Protein AF-A0A527VSK6-F1 (afdb_monomer)

pLDDT: mean 92.7, std 5.25, range [59.56, 98.12]

Nearest PDB structures (foldseek):
  4qsd-assembly1_A  TM=7.994E-01  e=7.006E-06  Agrobacterium fabrum str. C58
  6wpn-assembly1_A  TM=7.181E-01  e=2.407E-05  Synechococcus sp.
  6wpm-assembly1_A  TM=6.861E-01  e=1.354E-04  Synechococcus sp.
  6wpn-assembly2_B  TM=6.330E-01  e=1.961E-04  Synechococcus sp.
  7bg0-assembly2_E  TM=7.415E-01  e=6.888E-02  Escherichia coli K-12

Secondary structure (DSSP, 8-state):
--EEEE---SSTTHHHHHHHHHHHTT--SB-TTS-BSTTSHHHHHHHHHHHHHHHTT-BPTTGGG--HHHHHHHHHTT-EEEE---TTHHHHHHHH-TT------PPPP-TTS--------------TT-S-HHHHHHHHHHHTSHHHHHHHHHHHTPPPSSTTGGG--

Sequence (169 aa):
GAFGFGLQGKEIETDVYYYYAMWSQGTEILNKDGTSGLSTPGALEAAKLYKSMIDEGLTEPGVTSNNREDVQNLFKQGKVGMMITAPFLSNQIKEEAPNLKYGVAAIPAGPTGARGTYGVTDSIIMFKNSKNKDEAWKLLDFLFTKEQRAKFTQGEGFLPVNKEEAKMD

Mean predicted aligned error: 4.26 Å

Foldseek 3Di:
DAAAEEAAQEDPCNVVQLVFQLQLLVFDCADPVRHGSCPPPSVVVSVVVVVVCQVVRNYDPPNHPDDPVNSLVCVLVVRYNDYDDAQLSVVVCVPPRVPDDDDDDARDHHPVRGGDDDDDDDDDDDDPPDPPVVVVVVVVVVCPDLVNQLCVCVVSRHDDPDPSSNVVD

Radius of gyration: 19.39 Å; Cα contacts (8 Å, |Δi|>4): 206; chains: 1; bounding box: 47×41×52 Å

Solvent-accessible surface area (backbone atoms only — not comparable to full-atom values): 9900 Å² total; per-residue (Å²): 131,65,23,55,34,43,54,53,44,22,80,74,68,35,64,58,62,50,46,42,42,15,18,9,53,66,35,48,74,54,40,99,87,70,45,75,20,68,80,36,72,32,31,52,51,26,53,48,52,57,50,47,37,53,77,72,56,36,29,56,84,64,28,62,75,26,33,67,66,55,40,52,52,33,38,62,71,62,36,25,76,40,65,87,80,64,66,35,54,60,54,50,36,57,74,78,28,66,84,63,84,81,86,87,75,78,72,74,55,29,97,83,64,27,61,47,80,86,88,83,80,90,79,90,80,82,64,90,82,56,88,57,54,70,62,51,46,56,50,50,57,52,54,64,32,67,68,49,38,39,53,50,29,64,72,56,32,52,78,66,91,49,78,72,41,58,68,73,111

Structure (mmCIF, N/CA/C/O backbone):
data_AF-A0A527VSK6-F1
#
_entry.id   AF-A0A527VSK6-F1
#
loop_
_atom_site.group_PDB
_atom_site.id
_atom_site.type_symbol
_atom_site.label_atom_id
_atom_site.label_alt_id
_atom_site.label_comp_id
_atom_site.label_asym_id
_atom_site.label_entity_id
_atom_site.label_seq_id
_atom_site.pdbx_PDB_ins_code
_atom_site.Cartn_x
_atom_site.Cartn_y
_atom_site.Cartn_z
_atom_site.occupancy
_atom_site.B_iso_or_equiv
_atom_site.auth_seq_id
_atom_site.auth_comp_id
_atom_site.auth_asym_id
_atom_site.auth_atom_id
_atom_site.pdbx_PDB_model_num
ATOM 1 N N . GLY A 1 1 ? 1.017 -6.708 24.676 1.00 79.56 1 GLY A N 1
ATOM 2 C CA . GLY A 1 1 ? -0.301 -7.114 24.155 1.00 79.56 1 GLY A CA 1
ATOM 3 C C . GLY A 1 1 ? -0.241 -7.165 22.644 1.00 79.56 1 GLY A C 1
ATOM 4 O O . GLY A 1 1 ? 0.787 -6.779 22.097 1.00 79.56 1 GLY A O 1
ATOM 5 N N . ALA A 1 2 ? -1.298 -7.652 22.000 1.00 92.69 2 ALA A N 1
ATOM 6 C CA . ALA A 1 2 ? -1.481 -7.533 20.555 1.00 92.69 2 ALA A CA 1
ATOM 7 C C . ALA A 1 2 ? -2.439 -6.369 20.258 1.00 92.69 2 ALA A C 1
ATOM 9 O O . ALA A 1 2 ? -3.336 -6.107 21.062 1.00 92.69 2 ALA A O 1
ATOM 10 N N . PHE A 1 3 ? -2.240 -5.686 19.134 1.00 97.25 3 PHE A N 1
ATOM 11 C CA . PHE A 1 3 ? -3.084 -4.587 18.661 1.00 97.25 3 PHE A CA 1
ATOM 12 C C . PHE A 1 3 ? -3.973 -5.049 17.506 1.00 97.25 3 PHE A C 1
ATOM 14 O O . PHE A 1 3 ? -3.676 -6.038 16.834 1.00 97.25 3 PHE A O 1
ATOM 21 N N . GLY A 1 4 ? -5.085 -4.351 17.281 1.00 97.06 4 GLY A N 1
ATOM 22 C CA . GLY A 1 4 ? -6.061 -4.744 16.268 1.00 97.06 4 GLY A CA 1
ATOM 23 C C . GLY A 1 4 ? -5.531 -4.565 14.848 1.00 97.06 4 GLY A C 1
ATOM 24 O O . GLY A 1 4 ? -5.632 -5.485 14.036 1.00 97.06 4 GLY A O 1
ATOM 25 N N . PHE A 1 5 ? -4.941 -3.405 14.561 1.00 97.00 5 PHE A N 1
ATOM 26 C CA . PHE A 1 5 ? -4.539 -3.017 13.212 1.00 97.00 5 PHE A CA 1
ATOM 27 C C . PHE A 1 5 ? -3.133 -2.415 13.184 1.00 97.00 5 PHE A C 1
ATOM 29 O O . PHE A 1 5 ? -2.858 -1.479 13.920 1.00 97.00 5 PHE A O 1
ATOM 36 N N . GLY A 1 6 ? -2.267 -2.937 12.319 1.00 96.00 6 GLY A N 1
ATOM 37 C CA . GLY A 1 6 ? -0.945 -2.385 12.053 1.00 96.00 6 GLY A CA 1
ATOM 38 C C . GLY A 1 6 ? -1.012 -1.171 11.126 1.00 96.00 6 GLY A C 1
ATOM 39 O O . GLY A 1 6 ? -1.469 -1.312 9.987 1.00 96.00 6 GLY A O 1
ATOM 40 N N . LEU A 1 7 ? -0.543 -0.008 11.581 1.00 94.81 7 LEU A N 1
ATOM 41 C CA . LEU A 1 7 ? -0.586 1.250 10.833 1.00 94.81 7 LEU A CA 1
ATOM 42 C C . LEU A 1 7 ? 0.793 1.915 10.761 1.00 94.81 7 LEU A C 1
ATOM 44 O O . LEU A 1 7 ? 1.261 2.525 11.718 1.00 94.81 7 LEU A O 1
ATOM 48 N N . GLN A 1 8 ? 1.392 1.909 9.570 1.00 92.31 8 GLN A N 1
ATOM 49 C CA . GLN A 1 8 ? 2.604 2.688 9.332 1.00 92.31 8 GLN A CA 1
ATOM 50 C C . GLN A 1 8 ? 2.288 4.184 9.220 1.00 92.31 8 GLN A C 1
ATOM 52 O O . GLN A 1 8 ? 1.294 4.585 8.611 1.00 92.31 8 GLN A O 1
ATOM 57 N N . GLY A 1 9 ? 3.175 5.011 9.762 1.00 92.56 9 GLY A N 1
ATOM 58 C CA . GLY A 1 9 ? 3.101 6.469 9.656 1.00 92.56 9 GLY A CA 1
ATOM 59 C C . GLY A 1 9 ? 4.460 7.141 9.481 1.00 92.56 9 GLY A C 1
ATOM 60 O O . GLY A 1 9 ? 4.548 8.365 9.591 1.00 92.56 9 GLY A O 1
ATOM 61 N N . LYS A 1 10 ? 5.525 6.357 9.278 1.00 92.38 10 LYS A N 1
ATOM 62 C CA . LYS A 1 10 ? 6.878 6.865 9.060 1.00 92.38 10 LYS A CA 1
ATOM 63 C C . LYS A 1 10 ? 7.181 7.006 7.572 1.00 92.38 10 LYS A C 1
ATOM 65 O O . LYS A 1 10 ? 7.155 6.025 6.838 1.00 92.38 10 LYS A O 1
ATOM 70 N N . GLU A 1 11 ? 7.608 8.208 7.186 1.00 82.81 11 GLU A N 1
ATOM 71 C CA . GLU A 1 11 ? 8.243 8.506 5.896 1.00 82.81 11 GLU A CA 1
ATOM 72 C C . GLU A 1 11 ? 7.423 8.012 4.680 1.00 82.81 11 GLU A C 1
ATOM 74 O O . GLU A 1 11 ? 6.323 8.509 4.425 1.00 82.81 11 GLU A O 1
ATOM 79 N N . ILE A 1 12 ? 7.983 7.081 3.904 1.00 75.56 12 ILE A N 1
ATOM 80 C CA . ILE A 1 12 ? 7.519 6.666 2.575 1.00 75.56 12 ILE A CA 1
ATOM 81 C C . ILE A 1 12 ? 6.223 5.844 2.684 1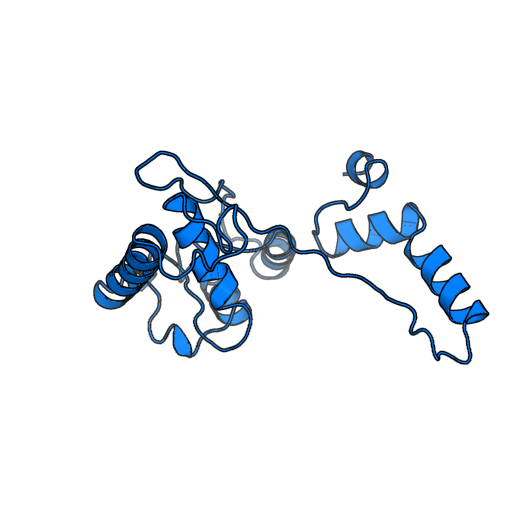.00 75.56 12 ILE A C 1
ATOM 83 O O . ILE A 1 12 ? 6.032 5.074 3.622 1.00 75.56 12 ILE A O 1
ATOM 87 N N . GLU A 1 13 ? 5.334 5.991 1.698 1.00 77.38 13 GLU A N 1
ATOM 88 C CA . GLU A 1 13 ? 4.080 5.229 1.546 1.00 77.38 13 GLU A CA 1
ATOM 89 C C . GLU A 1 13 ? 3.025 5.482 2.643 1.00 77.38 13 GLU A C 1
ATOM 91 O O . GLU A 1 13 ? 2.012 4.784 2.713 1.00 77.38 13 GLU A O 1
ATOM 96 N N . THR A 1 14 ? 3.217 6.491 3.501 1.00 84.38 14 THR A N 1
ATOM 97 C CA . THR A 1 14 ? 2.201 6.914 4.487 1.00 84.38 14 THR A CA 1
ATOM 98 C C . THR A 1 14 ? 0.889 7.325 3.800 1.00 84.38 14 THR A C 1
ATOM 100 O O . THR A 1 14 ? -0.210 7.059 4.287 1.00 84.38 14 THR A O 1
ATOM 103 N N . ASP A 1 15 ? 1.004 7.937 2.625 1.00 86.44 15 ASP A N 1
ATOM 104 C CA . ASP A 1 15 ? -0.093 8.313 1.740 1.00 86.44 15 ASP A CA 1
ATOM 105 C C . ASP A 1 15 ? -0.872 7.099 1.210 1.00 86.44 15 ASP A C 1
ATOM 107 O O . ASP A 1 15 ? -2.100 7.133 1.177 1.00 86.44 15 ASP A O 1
ATOM 111 N N . VAL A 1 16 ? -0.193 5.993 0.888 1.00 86.38 16 VAL A N 1
ATOM 112 C CA . VAL A 1 16 ? -0.834 4.759 0.401 1.00 86.38 16 VAL A CA 1
ATOM 113 C C . VAL A 1 16 ? -1.824 4.206 1.427 1.00 86.38 16 VAL A 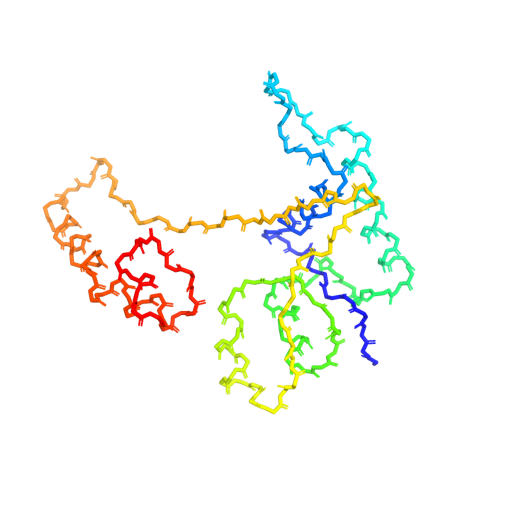C 1
ATOM 115 O O . VAL A 1 16 ? -2.949 3.849 1.070 1.00 86.38 16 VAL A O 1
ATOM 118 N N . TYR A 1 17 ? -1.447 4.187 2.710 1.00 87.88 17 TYR A N 1
ATOM 119 C CA . TYR A 1 17 ? -2.346 3.734 3.776 1.00 87.88 17 TYR A CA 1
ATOM 120 C C . TYR A 1 17 ? -3.550 4.659 3.923 1.00 87.88 17 TYR A C 1
ATOM 122 O O . TYR A 1 17 ? -4.678 4.183 4.037 1.00 87.88 17 TYR A O 1
ATOM 130 N N . TYR A 1 18 ? -3.331 5.969 3.824 1.00 91.81 18 TYR A N 1
ATOM 131 C CA . TYR A 1 18 ? -4.413 6.945 3.803 1.00 91.81 18 TYR A CA 1
ATOM 132 C C . TYR A 1 18 ? -5.386 6.729 2.627 1.00 91.81 18 TYR A C 1
ATOM 134 O O . TYR A 1 18 ? -6.606 6.763 2.822 1.00 91.81 18 TYR A O 1
ATOM 142 N N . TYR A 1 19 ? -4.880 6.443 1.424 1.00 92.94 19 TYR A N 1
ATOM 143 C CA . TYR A 1 19 ? -5.710 6.282 0.228 1.00 92.94 19 TYR A CA 1
ATOM 144 C C . TYR A 1 19 ? -6.674 5.096 0.306 1.00 92.94 19 TYR A C 1
ATOM 146 O O . TYR A 1 19 ? -7.800 5.214 -0.177 1.00 92.94 19 TYR A O 1
ATOM 154 N N . TYR A 1 20 ? -6.317 3.996 0.977 1.00 92.75 20 TYR A N 1
ATOM 155 C CA . TYR A 1 20 ? -7.258 2.888 1.185 1.00 92.75 20 TYR A CA 1
ATOM 156 C C . TYR A 1 20 ? -8.513 3.322 1.947 1.00 92.75 20 TYR A C 1
ATOM 158 O O . TYR A 1 20 ? -9.628 2.980 1.545 1.00 92.75 20 TYR A O 1
ATOM 166 N N . ALA A 1 21 ? -8.345 4.097 3.023 1.00 93.00 21 ALA A N 1
ATOM 167 C CA . ALA A 1 21 ? -9.474 4.651 3.761 1.00 93.00 21 ALA A CA 1
ATOM 168 C C . ALA A 1 21 ? -10.215 5.715 2.943 1.00 93.00 21 ALA A C 1
ATOM 170 O O . ALA A 1 21 ? -11.437 5.761 2.970 1.00 93.00 21 ALA A O 1
ATOM 171 N N . MET A 1 22 ? -9.509 6.547 2.178 1.00 95.00 22 MET A N 1
ATOM 172 C CA . MET A 1 22 ? -10.142 7.565 1.336 1.00 95.00 22 MET A CA 1
ATOM 173 C C . MET A 1 22 ? -11.049 6.952 0.260 1.00 95.00 22 MET A C 1
ATOM 175 O O . MET A 1 22 ? -12.207 7.352 0.123 1.00 95.00 22 MET A O 1
ATOM 179 N N . TRP A 1 23 ? -10.565 5.938 -0.456 1.00 95.31 23 TRP A N 1
ATOM 180 C CA . TRP A 1 23 ? -11.360 5.238 -1.462 1.00 95.31 23 TRP A CA 1
ATOM 181 C C . TRP A 1 23 ? -12.518 4.448 -0.857 1.00 95.31 23 TRP A C 1
ATOM 183 O O . TRP A 1 23 ? -13.571 4.326 -1.483 1.00 95.31 23 TRP A O 1
ATOM 193 N N . SER A 1 24 ? -12.377 3.946 0.374 1.00 94.06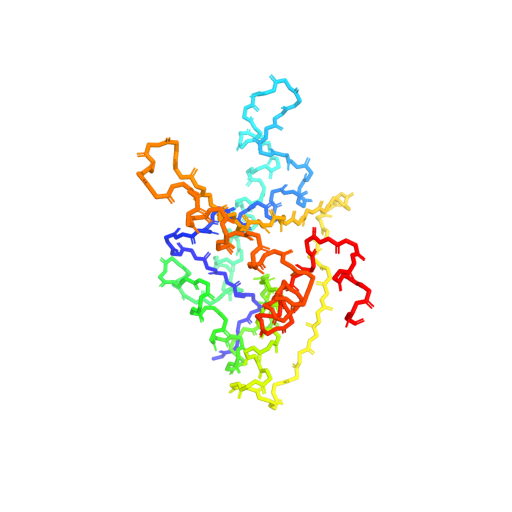 24 SER A N 1
ATOM 194 C CA . SER A 1 24 ? -13.497 3.306 1.072 1.00 94.06 24 SER A CA 1
ATOM 195 C C . SER A 1 24 ? -14.612 4.305 1.424 1.00 94.06 24 SER A C 1
ATOM 197 O O . SER A 1 24 ? -15.774 3.912 1.502 1.00 94.06 24 SER A O 1
ATOM 199 N N . GLN A 1 25 ? -14.305 5.606 1.519 1.00 94.75 25 GLN A N 1
ATOM 200 C CA . GLN A 1 25 ? -15.304 6.682 1.622 1.00 94.75 25 GLN A CA 1
ATOM 201 C C . GLN A 1 25 ? -15.912 7.092 0.268 1.00 94.75 25 GLN A C 1
ATOM 203 O O . GLN A 1 25 ? -16.787 7.955 0.222 1.00 94.75 25 GLN A O 1
ATOM 208 N N . GLY A 1 26 ? -15.483 6.480 -0.842 1.00 93.31 26 GLY A N 1
ATOM 209 C CA . GLY A 1 26 ? -15.940 6.822 -2.193 1.00 93.31 26 GLY A CA 1
ATOM 210 C C . GLY A 1 26 ? -15.322 8.106 -2.757 1.00 93.31 26 GLY A C 1
ATOM 211 O O . GLY A 1 26 ? -15.849 8.659 -3.722 1.00 93.31 26 GLY A O 1
ATOM 212 N N . THR A 1 27 ? -14.229 8.586 -2.159 1.00 93.94 27 THR A N 1
ATOM 213 C CA . THR A 1 27 ? -13.457 9.737 -2.641 1.00 93.94 27 THR A CA 1
ATOM 214 C C . THR A 1 27 ? -12.287 9.273 -3.503 1.00 93.94 27 THR A C 1
ATOM 216 O O . THR A 1 27 ? -11.633 8.289 -3.178 1.00 93.94 27 THR A O 1
ATOM 219 N N . GLU A 1 28 ? -11.970 10.035 -4.549 1.00 94.06 28 GLU A N 1
ATOM 220 C CA . GLU A 1 28 ? -10.788 9.841 -5.395 1.00 94.06 28 GLU A CA 1
ATOM 221 C C . GLU A 1 28 ? -9.695 10.880 -5.112 1.00 94.06 28 GLU A C 1
ATOM 223 O O . GLU A 1 28 ? -9.971 11.948 -4.572 1.00 94.06 28 GLU A O 1
ATOM 228 N N . ILE A 1 29 ? -8.447 10.598 -5.509 1.00 93.81 29 ILE A N 1
ATOM 229 C CA . ILE A 1 29 ? -7.323 11.551 -5.372 1.00 93.81 29 ILE A CA 1
ATOM 230 C C . ILE A 1 29 ? -7.584 12.817 -6.206 1.00 93.81 29 ILE A C 1
ATOM 232 O O . ILE A 1 29 ? -7.333 13.937 -5.754 1.00 93.81 29 ILE A O 1
ATOM 236 N N . LEU A 1 30 ? -8.119 12.638 -7.417 1.00 94.88 30 LEU A N 1
ATOM 237 C CA . LEU A 1 30 ? -8.534 13.707 -8.322 1.00 94.88 30 LEU A CA 1
ATOM 238 C C . LEU A 1 30 ? -10.024 13.578 -8.630 1.00 94.88 30 LEU A C 1
ATOM 240 O O . LEU A 1 30 ? -10.525 12.492 -8.921 1.00 94.88 30 LEU A O 1
ATOM 244 N N . ASN A 1 31 ? -10.720 14.709 -8.628 1.00 91.88 31 ASN A N 1
ATOM 245 C CA . ASN A 1 31 ? -12.076 14.805 -9.146 1.00 91.88 31 ASN A CA 1
ATOM 246 C C . ASN A 1 31 ? -12.076 14.645 -10.677 1.00 91.88 31 ASN A C 1
ATOM 248 O O . ASN A 1 31 ? -11.052 14.789 -11.348 1.00 91.88 31 ASN A O 1
ATOM 252 N N . LYS A 1 32 ? -13.257 14.402 -11.259 1.00 93.12 32 LYS A N 1
ATOM 253 C CA . LYS A 1 32 ? -13.423 14.219 -12.715 1.00 93.12 32 LYS A CA 1
ATOM 254 C C . LYS A 1 32 ? -12.970 15.419 -13.555 1.00 93.12 32 LYS A C 1
ATOM 256 O O . LYS A 1 32 ? -12.639 15.244 -14.722 1.00 93.12 32 LYS A O 1
ATOM 261 N N . ASP A 1 33 ? -12.984 16.616 -12.981 1.00 94.75 33 ASP A N 1
ATOM 262 C CA . ASP A 1 33 ? -12.540 17.864 -13.611 1.00 94.75 33 ASP A CA 1
ATOM 263 C C . ASP A 1 33 ? -11.038 18.150 -13.403 1.00 94.75 33 ASP A C 1
ATOM 265 O O . ASP A 1 33 ? -10.551 19.209 -13.792 1.00 94.75 33 ASP A O 1
ATOM 269 N N . GLY A 1 34 ? -10.300 17.217 -12.791 1.00 94.75 34 GLY A N 1
ATOM 270 C CA . GLY A 1 34 ? -8.875 17.352 -12.492 1.00 94.75 34 GLY A CA 1
ATOM 271 C C . GLY A 1 34 ? -8.560 18.173 -11.239 1.00 94.75 34 GLY A C 1
ATOM 272 O O . GLY A 1 34 ? -7.385 18.362 -10.925 1.00 94.75 34 GLY A O 1
ATOM 273 N N . THR A 1 35 ? -9.567 18.656 -10.506 1.00 94.38 35 THR A N 1
ATOM 274 C CA . THR A 1 35 ? -9.347 19.320 -9.214 1.00 94.38 35 THR A CA 1
ATOM 275 C C . THR A 1 35 ? -9.027 18.304 -8.112 1.00 94.38 35 THR A C 1
ATOM 277 O O . THR A 1 35 ? -9.237 17.101 -8.261 1.00 94.38 35 THR A O 1
ATOM 280 N N . SER A 1 36 ? -8.491 18.780 -6.986 1.00 94.56 36 SER A N 1
ATOM 281 C CA . SER A 1 36 ? -8.095 17.913 -5.871 1.00 94.56 36 SER A CA 1
ATOM 282 C C . SER A 1 36 ? -9.307 17.273 -5.190 1.00 94.56 36 SER A C 1
ATOM 284 O O . SER A 1 36 ? -10.211 17.974 -4.733 1.00 94.56 36 SER A O 1
ATOM 286 N N . GLY A 1 37 ? -9.303 15.945 -5.073 1.00 94.25 37 GLY A N 1
ATOM 287 C CA . GLY A 1 37 ? -10.281 15.203 -4.275 1.00 94.25 37 GLY A CA 1
ATOM 288 C C . GLY A 1 37 ? -9.902 15.089 -2.791 1.00 94.25 37 GLY A C 1
ATOM 289 O O . GLY A 1 37 ? -10.737 14.724 -1.959 1.00 94.25 37 GLY A O 1
ATOM 290 N N . LEU A 1 38 ? -8.680 15.496 -2.423 1.00 93.56 38 LEU A N 1
ATOM 291 C CA . LEU A 1 38 ? -8.174 15.453 -1.043 1.00 93.56 38 LEU A CA 1
ATOM 292 C C . LEU A 1 38 ? -8.873 16.449 -0.100 1.00 93.56 38 LEU A C 1
ATOM 294 O O . LEU A 1 38 ? -8.758 16.330 1.115 1.00 93.56 38 LEU A O 1
ATOM 298 N N . SER A 1 39 ? -9.595 17.436 -0.638 1.00 90.56 39 SER A N 1
ATOM 299 C CA . SER A 1 39 ? -10.374 18.414 0.137 1.00 90.56 39 SER A CA 1
ATOM 300 C C . SER A 1 39 ? -11.856 18.046 0.278 1.00 90.56 39 SER A C 1
ATOM 302 O O . SER A 1 39 ? -12.650 18.845 0.778 1.00 90.56 39 SER A O 1
ATOM 304 N N . THR A 1 40 ? -12.258 16.852 -0.166 1.00 93.50 40 THR A N 1
ATOM 305 C CA . THR A 1 40 ? -13.652 16.401 -0.070 1.00 93.50 40 THR A CA 1
ATOM 306 C C . THR A 1 40 ? -14.012 15.947 1.353 1.00 93.50 40 THR A C 1
ATOM 308 O O . THR A 1 40 ? -13.137 15.541 2.121 1.00 93.50 40 THR A O 1
ATOM 311 N N . PRO A 1 41 ? -15.307 15.936 1.725 1.00 94.50 41 PRO A N 1
ATOM 312 C CA . PRO A 1 41 ? -15.739 15.392 3.012 1.00 94.50 41 PRO A CA 1
ATOM 313 C C . PRO A 1 41 ? -15.280 13.945 3.253 1.00 94.50 41 PRO A C 1
ATOM 315 O O . PRO A 1 41 ? -14.856 13.627 4.357 1.00 94.50 41 PRO A O 1
ATOM 318 N N . GLY A 1 42 ? -15.284 13.084 2.227 1.00 93.88 42 GLY A N 1
ATOM 319 C CA . GLY A 1 42 ? -14.816 11.698 2.359 1.00 93.88 42 GLY A CA 1
ATOM 320 C C . GLY A 1 42 ? -13.319 11.592 2.674 1.00 93.88 42 GLY A C 1
ATOM 321 O O . GLY A 1 42 ? -12.925 10.781 3.510 1.00 93.88 42 GLY A O 1
ATOM 322 N N . ALA A 1 43 ? -12.487 12.473 2.108 1.00 94.69 43 ALA A N 1
ATOM 323 C CA . ALA A 1 43 ? -11.070 12.570 2.466 1.00 94.69 43 ALA A CA 1
ATOM 324 C C . ALA A 1 43 ? -10.868 12.951 3.947 1.00 94.69 43 ALA A C 1
ATOM 326 O O . ALA A 1 43 ? -10.000 12.388 4.625 1.00 94.69 43 ALA A O 1
ATOM 327 N N . LEU A 1 44 ? -11.695 13.859 4.477 1.00 95.56 44 LEU A N 1
ATOM 328 C CA . LEU A 1 44 ? -11.675 14.215 5.898 1.00 95.56 44 LEU A CA 1
ATOM 329 C C . LEU A 1 44 ? -12.123 13.046 6.791 1.00 95.56 44 LEU A C 1
ATOM 331 O O . LEU A 1 44 ? -11.489 12.787 7.814 1.00 95.56 44 LEU A O 1
ATOM 335 N N . GLU A 1 45 ? -13.181 12.327 6.414 1.00 95.81 45 GLU A N 1
ATOM 336 C CA . GLU A 1 45 ? -13.661 11.169 7.181 1.00 95.81 45 GLU A CA 1
ATOM 337 C C . GLU A 1 45 ? -12.641 10.020 7.201 1.00 95.81 45 GLU A C 1
ATOM 339 O O . GLU A 1 45 ? -12.453 9.382 8.235 1.00 95.81 45 GLU A O 1
ATOM 344 N N . ALA A 1 46 ? -11.895 9.810 6.115 1.00 94.75 46 ALA A N 1
ATOM 345 C CA . ALA A 1 46 ? -10.784 8.859 6.093 1.00 94.75 46 ALA A CA 1
ATOM 346 C C . ALA A 1 46 ? -9.664 9.230 7.083 1.00 94.75 46 ALA A C 1
ATOM 348 O O . ALA A 1 46 ? -9.162 8.368 7.805 1.00 94.75 46 ALA A O 1
ATOM 349 N N . ALA A 1 47 ? -9.301 10.515 7.170 1.00 94.69 47 ALA A N 1
ATOM 350 C CA . ALA A 1 47 ? -8.303 10.983 8.134 1.00 94.69 47 ALA A CA 1
ATOM 351 C C . ALA A 1 47 ? -8.793 10.822 9.583 1.00 94.69 47 ALA A C 1
ATOM 353 O O . ALA A 1 47 ? -8.037 10.391 10.457 1.00 94.69 47 ALA A O 1
ATOM 354 N N . LYS A 1 48 ? -10.072 11.132 9.839 1.00 96.19 48 LYS A N 1
ATOM 355 C CA . LYS A 1 48 ? -10.698 10.947 11.155 1.00 96.19 48 LYS A CA 1
ATOM 356 C C . LYS A 1 48 ? -10.737 9.483 11.577 1.00 96.19 48 LYS A C 1
ATOM 358 O O . LYS A 1 48 ? -10.480 9.219 12.744 1.00 96.19 48 LYS A O 1
ATOM 363 N N . LEU A 1 49 ? -11.005 8.558 10.652 1.00 95.00 49 LEU A N 1
ATOM 364 C CA . LEU A 1 49 ? -11.006 7.121 10.931 1.00 95.00 49 LEU A CA 1
ATOM 365 C C . LEU A 1 49 ? -9.648 6.652 11.466 1.00 95.00 49 LEU A C 1
ATOM 367 O O . LEU A 1 49 ? -9.582 6.041 12.528 1.00 95.00 49 LEU A O 1
ATOM 371 N N . TYR A 1 50 ? -8.547 6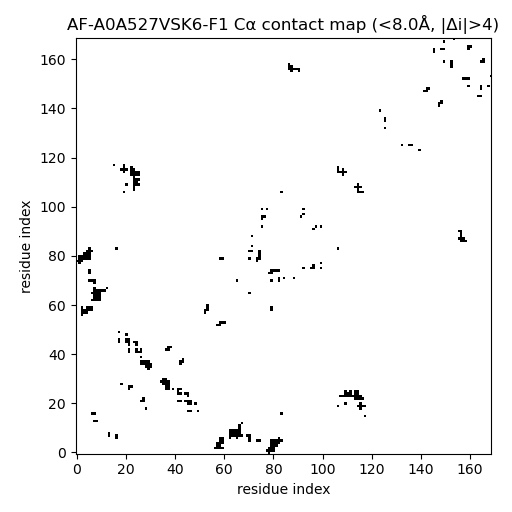.963 10.774 1.00 94.50 50 TYR A N 1
ATOM 372 C CA . TYR A 1 50 ? -7.230 6.560 11.275 1.00 94.50 50 TYR A CA 1
ATOM 373 C C . TYR A 1 50 ? -6.861 7.270 12.573 1.00 94.50 50 TYR A C 1
ATOM 375 O O . TYR A 1 50 ? -6.313 6.640 13.477 1.00 94.50 50 TYR A O 1
ATOM 383 N N . LYS A 1 51 ? -7.212 8.554 12.710 1.00 95.25 51 LYS A N 1
ATOM 384 C CA . LYS A 1 51 ? -7.007 9.273 13.967 1.00 95.25 51 LYS A CA 1
ATOM 385 C C . LYS A 1 51 ? -7.757 8.619 15.131 1.00 95.25 51 LYS A C 1
ATOM 387 O O . LYS A 1 51 ? -7.160 8.457 16.189 1.00 95.25 51 LYS A O 1
ATOM 392 N N . SER A 1 52 ? -9.019 8.228 14.949 1.00 97.25 52 SER A N 1
ATOM 393 C CA . SER A 1 52 ? -9.791 7.588 16.017 1.00 97.25 52 SER A CA 1
ATOM 394 C C . SER A 1 52 ? -9.205 6.227 16.382 1.00 97.25 52 SER A C 1
ATOM 396 O O . SER A 1 52 ? -9.046 5.942 17.561 1.00 97.25 52 SER A O 1
ATOM 398 N N . MET A 1 53 ? -8.767 5.428 15.401 1.00 96.62 53 MET A N 1
ATOM 399 C CA . MET A 1 53 ? -8.087 4.153 15.668 1.00 96.62 53 MET A CA 1
ATOM 400 C C . MET A 1 53 ? -6.814 4.327 16.508 1.00 96.62 53 MET A C 1
ATOM 402 O O . MET A 1 53 ? -6.552 3.508 17.390 1.00 96.62 53 MET A O 1
ATOM 406 N N . ILE A 1 54 ? -6.038 5.384 16.253 1.00 96.31 54 ILE A N 1
ATOM 407 C CA . ILE A 1 54 ? -4.843 5.713 17.041 1.00 96.31 54 ILE A CA 1
ATOM 408 C C . ILE A 1 54 ? -5.241 6.166 18.453 1.00 96.31 54 ILE A C 1
ATOM 410 O O . ILE A 1 54 ? -4.720 5.636 19.433 1.00 96.31 54 ILE A O 1
ATOM 414 N N . ASP A 1 55 ? -6.168 7.123 18.566 1.00 97.44 55 ASP A N 1
ATOM 415 C CA . ASP A 1 55 ? -6.593 7.702 19.848 1.00 97.44 55 ASP A CA 1
ATOM 416 C C . ASP A 1 55 ? -7.256 6.650 20.765 1.00 97.44 55 ASP A C 1
ATOM 418 O O . ASP A 1 55 ? -7.084 6.685 21.983 1.00 97.44 55 ASP A O 1
ATOM 422 N N . GLU A 1 56 ? -7.978 5.686 20.185 1.00 97.69 56 GLU A N 1
ATOM 423 C CA . GLU A 1 56 ? -8.627 4.570 20.886 1.00 97.69 56 GLU A CA 1
ATOM 424 C C . GLU A 1 56 ? -7.667 3.405 21.204 1.00 97.69 56 GLU A C 1
ATOM 426 O O . GLU A 1 56 ? -8.062 2.436 21.854 1.00 97.69 56 GLU A O 1
ATOM 431 N N . GLY A 1 57 ? -6.402 3.474 20.771 1.00 96.62 57 GLY A N 1
ATOM 432 C CA . GLY A 1 57 ? -5.402 2.432 21.026 1.00 96.62 57 GLY A CA 1
ATOM 433 C C . GLY A 1 57 ? -5.635 1.133 20.247 1.00 96.62 57 GLY A C 1
ATOM 434 O O . GLY A 1 57 ? -5.209 0.061 20.684 1.00 96.62 57 GLY A O 1
ATOM 435 N N . LEU A 1 58 ? -6.319 1.209 19.101 1.00 97.25 58 LEU A N 1
ATOM 436 C CA . LEU A 1 58 ? -6.570 0.065 18.217 1.00 97.25 58 LEU A CA 1
ATOM 437 C C . LEU A 1 58 ? -5.358 -0.272 17.337 1.00 97.25 58 LEU A C 1
ATOM 439 O O . LEU A 1 58 ? -5.272 -1.392 16.820 1.00 97.25 58 LEU A O 1
ATOM 443 N N . THR A 1 59 ? -4.431 0.676 17.183 1.00 97.31 59 THR A N 1
ATOM 444 C CA . THR A 1 59 ? -3.155 0.498 16.483 1.00 97.31 59 THR A CA 1
ATOM 445 C C . THR A 1 59 ? -2.005 0.236 17.445 1.00 97.31 59 THR A C 1
ATOM 447 O O . THR A 1 59 ? -2.109 0.453 18.653 1.00 97.31 59 THR A O 1
ATOM 450 N N . GLU A 1 60 ? -0.872 -0.203 16.908 1.00 96.62 60 GLU A N 1
ATOM 451 C CA . GLU A 1 60 ? 0.386 -0.188 17.641 1.00 96.62 60 GLU A CA 1
ATOM 452 C C . GLU A 1 60 ? 0.783 1.248 18.054 1.00 96.62 60 GLU A C 1
ATOM 454 O O . GLU A 1 60 ? 0.445 2.216 17.365 1.00 96.62 60 GLU A O 1
ATOM 459 N N . PRO A 1 61 ? 1.491 1.428 19.184 1.00 95.06 61 PRO A N 1
ATOM 460 C CA . PRO A 1 61 ? 1.926 2.742 19.635 1.00 95.06 61 PRO A CA 1
ATOM 461 C C . PRO A 1 61 ? 3.037 3.293 18.741 1.00 95.06 61 PRO A C 1
ATOM 463 O O . PRO A 1 61 ? 3.870 2.550 18.222 1.00 95.06 61 PRO A O 1
ATOM 466 N N . GLY A 1 62 ? 3.100 4.621 18.635 1.00 94.00 62 GLY A N 1
ATOM 467 C CA . GLY A 1 62 ? 4.175 5.291 17.906 1.00 94.00 62 GLY A CA 1
ATOM 468 C C . GLY A 1 62 ? 4.129 5.049 16.399 1.00 94.00 62 GLY A C 1
ATOM 469 O O . GLY A 1 62 ? 5.185 4.962 15.785 1.00 94.00 62 GLY A O 1
ATOM 470 N N . VAL A 1 63 ? 2.931 4.963 15.806 1.00 94.38 63 VAL A N 1
ATOM 471 C CA . VAL A 1 63 ? 2.710 4.732 14.362 1.00 94.38 63 VAL A CA 1
ATOM 472 C C . VAL A 1 63 ? 3.610 5.587 13.458 1.00 94.38 63 VAL A C 1
ATOM 474 O O . VAL A 1 63 ? 4.149 5.097 12.473 1.00 94.38 63 VAL A O 1
ATOM 477 N N . THR A 1 64 ? 3.881 6.843 13.833 1.00 93.81 64 THR A N 1
ATOM 478 C CA . THR A 1 64 ? 4.745 7.773 13.079 1.00 93.81 64 THR A CA 1
ATOM 479 C C . THR A 1 64 ? 6.231 7.398 13.071 1.00 93.81 64 THR A C 1
ATOM 481 O O . THR A 1 64 ? 7.022 8.024 12.370 1.00 93.81 64 THR A O 1
ATOM 484 N N . SER A 1 65 ? 6.625 6.405 13.866 1.00 94.44 65 SER A N 1
ATOM 485 C CA . SER A 1 65 ? 7.983 5.866 13.953 1.00 94.44 65 SER A CA 1
ATOM 486 C C . SER A 1 65 ? 8.131 4.513 13.256 1.00 94.44 65 SER A C 1
ATOM 488 O O . SER A 1 65 ? 9.264 4.070 13.080 1.00 94.44 65 SER A O 1
ATOM 490 N N . ASN A 1 66 ? 7.023 3.883 12.853 1.00 93.44 66 ASN A N 1
ATOM 491 C CA . ASN A 1 66 ? 7.012 2.580 12.196 1.00 93.44 66 ASN A CA 1
ATOM 492 C C . ASN A 1 66 ? 6.813 2.752 10.691 1.00 93.44 66 ASN A C 1
ATOM 494 O O . ASN A 1 66 ? 5.867 3.411 10.242 1.00 93.44 66 ASN A O 1
ATOM 498 N N . ASN A 1 67 ? 7.707 2.153 9.910 1.00 93.44 67 ASN A N 1
ATOM 499 C CA . ASN A 1 67 ? 7.536 2.006 8.469 1.00 93.44 67 ASN A CA 1
ATOM 500 C C . ASN A 1 67 ? 6.807 0.687 8.142 1.00 93.44 67 ASN A C 1
ATOM 502 O O . ASN A 1 67 ? 6.419 -0.075 9.030 1.00 93.44 67 ASN A O 1
ATOM 506 N N . ARG A 1 68 ? 6.639 0.393 6.850 1.00 91.75 68 ARG A N 1
ATOM 507 C CA . ARG A 1 68 ? 6.005 -0.846 6.378 1.00 91.75 68 ARG A CA 1
ATOM 508 C C . ARG A 1 68 ? 6.627 -2.112 6.958 1.00 91.75 68 ARG A C 1
ATOM 510 O O . ARG A 1 68 ? 5.908 -3.011 7.390 1.00 91.75 68 ARG A O 1
ATOM 517 N N . GLU A 1 69 ? 7.951 -2.189 6.934 1.00 93.44 69 GLU A N 1
ATOM 518 C CA . GLU A 1 69 ? 8.699 -3.360 7.386 1.00 93.44 69 GLU A CA 1
ATOM 519 C C . GLU A 1 69 ? 8.523 -3.580 8.893 1.00 93.44 69 GLU A C 1
ATOM 521 O O . GLU A 1 69 ? 8.289 -4.708 9.329 1.00 93.44 69 GLU A O 1
ATOM 526 N N . ASP A 1 70 ? 8.533 -2.505 9.685 1.00 95.12 70 ASP A N 1
ATOM 527 C CA . ASP A 1 70 ? 8.287 -2.561 11.127 1.00 95.12 70 ASP A CA 1
ATOM 528 C C . ASP A 1 70 ? 6.916 -3.190 11.427 1.00 95.12 70 ASP A C 1
ATOM 530 O O . ASP A 1 70 ? 6.809 -4.117 12.236 1.00 95.12 70 ASP A O 1
ATOM 534 N N . VAL A 1 71 ? 5.866 -2.758 10.719 1.00 95.62 71 VAL A N 1
ATOM 535 C CA . VAL A 1 71 ? 4.507 -3.301 10.886 1.00 95.62 71 VAL A CA 1
ATOM 536 C C . VAL A 1 71 ? 4.412 -4.756 10.407 1.00 95.62 71 VAL A C 1
ATOM 538 O O . VAL A 1 71 ? 3.787 -5.586 11.072 1.00 95.62 71 VAL A O 1
ATOM 541 N N . GLN A 1 72 ? 5.076 -5.109 9.302 1.00 95.94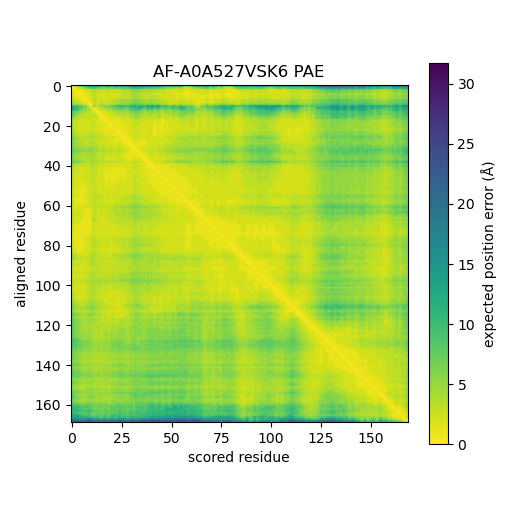 72 GLN A N 1
ATOM 542 C CA . GLN A 1 72 ? 5.165 -6.496 8.821 1.00 95.94 72 GLN A CA 1
ATOM 543 C C . GLN A 1 72 ? 5.859 -7.405 9.846 1.00 95.94 72 GLN A C 1
ATOM 545 O O . GLN A 1 72 ? 5.415 -8.529 10.096 1.00 95.94 72 GLN A O 1
ATOM 550 N N . ASN A 1 73 ? 6.915 -6.914 10.493 1.00 97.00 73 ASN A N 1
ATOM 551 C CA . ASN A 1 73 ? 7.616 -7.623 11.559 1.00 97.00 73 ASN A CA 1
ATOM 552 C C . ASN A 1 73 ? 6.737 -7.796 12.804 1.00 97.00 73 ASN A C 1
ATOM 554 O O . ASN A 1 73 ? 6.722 -8.877 13.398 1.00 97.00 73 ASN A O 1
ATOM 558 N N . LEU A 1 74 ? 5.948 -6.783 13.174 1.00 97.31 74 LEU A N 1
ATOM 559 C CA . LEU A 1 74 ? 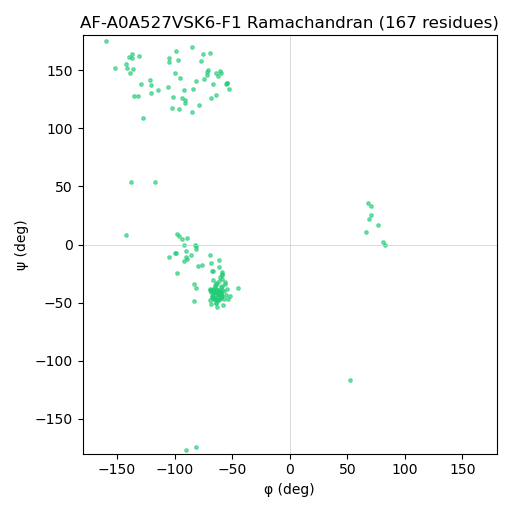4.951 -6.908 14.239 1.00 97.31 74 LEU A CA 1
ATOM 560 C C . LEU A 1 74 ? 3.893 -7.972 13.909 1.00 97.31 74 LEU A C 1
ATOM 562 O O . LEU A 1 74 ? 3.539 -8.762 14.787 1.00 97.31 74 LEU A O 1
ATOM 566 N N . PHE A 1 75 ? 3.424 -8.041 12.660 1.00 97.94 75 PHE A N 1
ATOM 567 C CA . PHE A 1 75 ? 2.458 -9.055 12.224 1.00 97.94 75 PHE A CA 1
ATOM 568 C C . PHE A 1 75 ? 3.055 -10.465 12.291 1.00 97.94 75 PHE A C 1
ATOM 570 O O . PHE A 1 75 ? 2.457 -11.356 12.895 1.00 97.94 75 PHE A O 1
ATOM 577 N N . LYS A 1 76 ? 4.284 -10.650 11.783 1.00 97.56 76 LYS A N 1
ATOM 578 C CA . LYS A 1 76 ? 5.034 -11.918 11.878 1.00 97.56 76 LYS A CA 1
ATOM 579 C C . LYS A 1 76 ? 5.208 -12.396 13.326 1.00 97.56 76 LYS A C 1
ATOM 581 O O . LYS A 1 76 ? 5.168 -13.594 13.592 1.00 97.56 76 LYS A O 1
ATOM 586 N N . GLN A 1 77 ? 5.346 -11.464 14.270 1.00 97.00 77 GLN A N 1
ATOM 587 C CA . GLN A 1 77 ? 5.454 -11.739 15.709 1.00 97.00 77 GLN A CA 1
ATOM 588 C C . GLN A 1 77 ? 4.097 -11.952 16.411 1.00 97.00 77 GLN A C 1
ATOM 590 O O . GLN A 1 77 ? 4.073 -12.150 17.626 1.00 97.00 77 GLN A O 1
ATOM 595 N N . GLY A 1 78 ? 2.970 -11.870 15.694 1.00 96.62 78 GLY A N 1
ATOM 596 C CA . GLY A 1 78 ? 1.626 -11.964 16.272 1.00 96.62 78 GLY A CA 1
ATOM 597 C C . GLY A 1 78 ? 1.239 -10.767 17.152 1.00 96.62 78 GLY A C 1
ATOM 598 O O . GLY A 1 78 ? 0.379 -10.892 18.022 1.00 96.62 78 GLY A O 1
ATOM 599 N N . LYS A 1 79 ? 1.893 -9.612 16.969 1.00 97.38 79 LYS A N 1
ATOM 600 C CA . LYS A 1 79 ? 1.656 -8.390 17.758 1.00 97.38 79 LYS A CA 1
ATOM 601 C C . LYS A 1 79 ? 0.614 -7.455 17.147 1.00 97.38 79 LYS A C 1
ATOM 603 O O . LYS A 1 79 ? 0.138 -6.572 17.855 1.00 97.38 79 LYS A O 1
ATOM 608 N N . VAL A 1 80 ? 0.239 -7.651 15.886 1.00 97.75 80 VAL A N 1
ATOM 609 C CA . VAL A 1 80 ? -0.898 -6.973 15.244 1.00 97.75 80 VAL A CA 1
ATOM 610 C C . VAL A 1 80 ? -1.798 -8.012 14.572 1.00 97.75 80 VAL A C 1
ATOM 612 O O . VAL A 1 80 ? -1.296 -8.974 13.995 1.00 97.75 80 VAL A O 1
ATOM 615 N N . GLY A 1 81 ? -3.117 -7.855 14.696 1.00 96.88 81 GLY A N 1
ATOM 616 C CA . GLY A 1 81 ? -4.098 -8.832 14.207 1.00 96.88 81 GLY A CA 1
ATOM 617 C C . GLY A 1 81 ? -4.433 -8.691 12.722 1.00 96.88 81 GLY A C 1
ATOM 618 O O . GLY A 1 81 ? -4.673 -9.685 12.041 1.00 96.88 81 GLY A O 1
ATOM 619 N N . MET A 1 82 ? -4.435 -7.462 12.211 1.00 96.81 82 MET A N 1
ATOM 620 C CA . MET A 1 82 ? -4.690 -7.145 10.808 1.00 96.81 82 MET A CA 1
ATOM 621 C C . MET A 1 82 ? -3.689 -6.107 10.317 1.00 96.81 82 MET A C 1
ATOM 623 O O . MET A 1 82 ? -3.253 -5.249 11.078 1.00 96.81 82 MET A O 1
ATOM 627 N N . MET A 1 83 ? -3.372 -6.141 9.029 1.00 95.12 83 MET A N 1
ATOM 628 C CA . MET A 1 83 ? -2.686 -5.052 8.345 1.00 95.12 83 MET A CA 1
ATOM 629 C C . MET A 1 83 ? -3.076 -5.053 6.870 1.00 95.12 83 MET A C 1
ATOM 631 O O . MET A 1 83 ? -3.382 -6.104 6.306 1.00 95.12 83 MET A O 1
ATOM 635 N N . ILE A 1 84 ? -3.039 -3.885 6.235 1.00 93.44 84 ILE A N 1
ATOM 636 C CA . ILE A 1 84 ? -3.031 -3.815 4.771 1.00 93.44 84 ILE A CA 1
ATOM 637 C C . ILE A 1 84 ? -1.579 -3.986 4.334 1.00 93.44 84 ILE A C 1
ATOM 639 O O . ILE A 1 84 ? -0.687 -3.415 4.954 1.00 93.44 84 ILE A O 1
ATOM 643 N N . THR A 1 85 ? -1.312 -4.819 3.331 1.00 91.62 85 THR A N 1
ATOM 644 C CA . THR A 1 85 ? 0.054 -5.082 2.865 1.00 91.62 85 THR A CA 1
ATOM 645 C C . THR A 1 85 ? 0.058 -5.647 1.448 1.00 91.62 85 THR A C 1
ATOM 647 O O . THR A 1 85 ? -1.001 -5.907 0.877 1.00 91.62 85 THR A O 1
ATOM 650 N N . ALA A 1 86 ? 1.249 -5.826 0.886 1.00 90.50 86 ALA A N 1
ATOM 651 C CA . ALA A 1 86 ? 1.446 -6.317 -0.468 1.00 90.50 86 ALA A CA 1
ATOM 652 C C . ALA A 1 86 ? 1.735 -7.836 -0.512 1.00 90.50 86 ALA A C 1
ATOM 654 O O . ALA A 1 86 ? 2.165 -8.414 0.492 1.00 90.50 86 ALA A O 1
ATOM 655 N N . PRO A 1 87 ? 1.510 -8.495 -1.668 1.00 90.88 87 PRO A N 1
ATOM 656 C CA . PRO A 1 87 ? 1.527 -9.959 -1.780 1.00 90.88 87 PRO A CA 1
ATOM 657 C C . PRO A 1 87 ? 2.841 -10.643 -1.367 1.00 90.88 87 PRO A C 1
ATOM 659 O O . PRO A 1 87 ? 2.797 -11.746 -0.815 1.00 90.88 87 PRO A O 1
ATOM 662 N N . PHE A 1 88 ? 3.98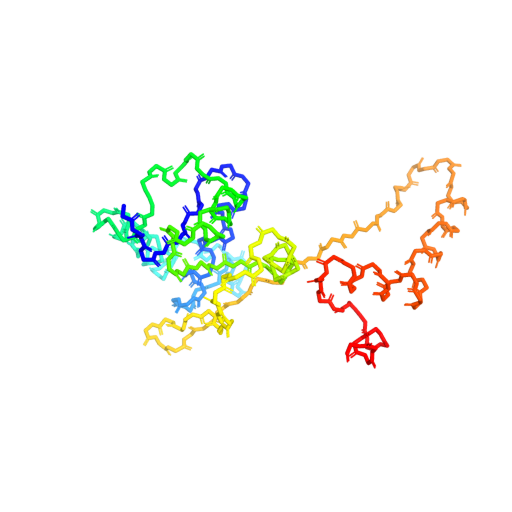6 -9.971 -1.530 1.00 90.94 88 PHE A N 1
ATOM 663 C CA . PHE A 1 88 ? 5.312 -10.507 -1.189 1.00 90.94 88 PHE A CA 1
ATOM 664 C C . PHE A 1 88 ? 5.465 -10.903 0.290 1.00 90.94 88 PHE A C 1
ATOM 666 O O . PHE A 1 88 ? 6.271 -11.775 0.617 1.00 90.94 88 PHE A O 1
ATOM 673 N N . LEU A 1 89 ? 4.666 -10.327 1.202 1.00 94.12 89 LEU A N 1
ATOM 674 C CA . LEU A 1 89 ? 4.713 -10.692 2.623 1.00 94.12 89 LEU A CA 1
ATOM 675 C C . LEU A 1 89 ? 4.379 -12.178 2.842 1.00 94.12 89 LEU A C 1
ATOM 677 O O . LEU A 1 89 ? 4.866 -12.782 3.794 1.00 94.12 89 LEU A O 1
ATOM 681 N N . SER A 1 90 ? 3.577 -12.789 1.966 1.00 92.69 90 SER A N 1
ATOM 682 C CA . SER A 1 90 ? 3.233 -14.213 2.066 1.00 92.69 90 SER A CA 1
ATOM 683 C C . SER A 1 90 ? 4.464 -15.127 1.972 1.00 92.69 90 SER A C 1
ATOM 685 O O . SER A 1 90 ? 4.584 -16.068 2.764 1.00 92.69 90 SER A O 1
ATOM 687 N N . ASN A 1 91 ? 5.410 -14.807 1.080 1.00 92.06 91 ASN A N 1
ATOM 688 C CA . ASN A 1 91 ? 6.689 -15.508 0.955 1.00 92.06 91 ASN A CA 1
ATOM 689 C C . ASN A 1 91 ? 7.570 -15.263 2.187 1.00 92.06 91 ASN A C 1
ATOM 691 O O . ASN A 1 91 ? 8.063 -16.220 2.780 1.00 92.06 91 ASN A O 1
ATOM 695 N N . GLN A 1 92 ? 7.670 -14.014 2.652 1.00 94.75 92 GLN A N 1
ATOM 696 C CA . GLN A 1 92 ? 8.425 -13.684 3.868 1.00 94.75 92 GLN A CA 1
ATOM 697 C C . GLN A 1 92 ? 7.887 -14.414 5.108 1.00 94.75 92 GLN A C 1
ATOM 699 O O . GLN A 1 92 ? 8.659 -14.939 5.904 1.00 94.75 92 GLN A O 1
ATOM 704 N N . ILE A 1 93 ? 6.561 -14.510 5.283 1.00 96.00 93 ILE A N 1
ATOM 705 C CA . ILE A 1 93 ? 5.959 -15.271 6.391 1.00 96.00 93 ILE A CA 1
ATOM 706 C C . ILE A 1 93 ? 6.320 -16.755 6.283 1.00 96.00 93 ILE A C 1
ATOM 708 O O . ILE A 1 93 ? 6.641 -17.375 7.295 1.00 96.00 93 ILE A O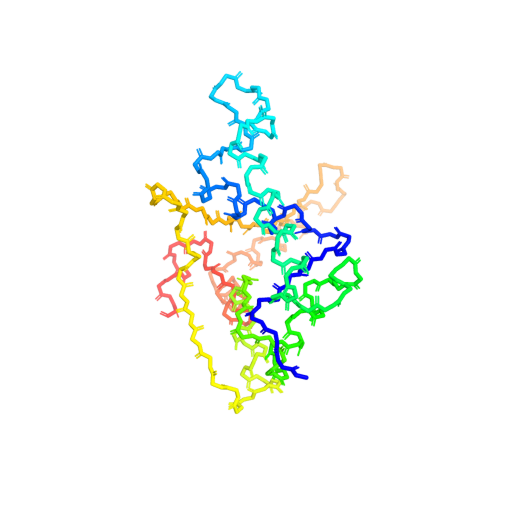 1
ATOM 712 N N . LYS A 1 94 ? 6.279 -17.335 5.078 1.00 94.06 94 LYS A N 1
ATOM 713 C CA . LYS A 1 94 ? 6.633 -18.745 4.860 1.00 94.06 94 LYS A CA 1
ATOM 714 C C . LYS A 1 94 ? 8.074 -19.047 5.284 1.00 94.06 94 LYS A C 1
ATOM 716 O O . LYS A 1 94 ? 8.322 -20.132 5.804 1.00 94.06 94 LYS A O 1
ATOM 721 N N . GLU A 1 95 ? 8.993 -18.112 5.072 1.00 94.56 95 GLU A N 1
ATOM 722 C CA . GLU A 1 95 ? 10.409 -18.267 5.417 1.00 94.56 95 GLU A CA 1
ATOM 723 C C . GLU A 1 95 ? 10.699 -17.940 6.886 1.00 94.56 95 GLU A C 1
ATOM 725 O O . GLU A 1 95 ? 11.343 -18.719 7.588 1.00 94.56 95 GLU A O 1
ATOM 730 N N . GLU A 1 96 ? 10.201 -16.806 7.372 1.00 97.06 96 GLU A N 1
ATOM 731 C CA . GLU A 1 96 ? 10.615 -16.231 8.653 1.00 97.06 96 GLU A CA 1
ATOM 732 C C . GLU A 1 96 ? 9.660 -16.554 9.811 1.00 97.06 96 GLU A C 1
ATOM 734 O O . GLU A 1 96 ? 10.058 -16.543 10.976 1.00 97.06 96 GLU A O 1
ATOM 739 N N . ALA A 1 97 ? 8.391 -16.847 9.516 1.00 97.38 97 ALA A N 1
ATOM 740 C CA . ALA A 1 97 ? 7.356 -17.141 10.506 1.00 97.38 97 ALA A CA 1
ATOM 741 C C . ALA A 1 97 ? 6.456 -18.323 10.075 1.00 97.38 97 ALA A C 1
ATOM 743 O O . ALA A 1 97 ? 5.228 -18.200 10.095 1.00 97.38 97 ALA A O 1
ATOM 744 N N . PRO A 1 98 ? 7.021 -19.504 9.738 1.00 97.25 98 PRO A N 1
ATOM 745 C CA . PRO A 1 98 ? 6.292 -20.613 9.098 1.00 97.25 98 PRO A CA 1
ATOM 746 C C . PRO A 1 98 ? 5.137 -21.186 9.935 1.00 97.25 98 PRO A C 1
ATOM 748 O O . PRO A 1 98 ? 4.246 -21.860 9.415 1.00 97.25 98 PRO A O 1
ATOM 751 N N . ASN A 1 99 ? 5.143 -20.931 11.244 1.00 97.06 99 ASN A N 1
ATOM 752 C CA . ASN A 1 99 ? 4.106 -21.387 12.167 1.00 97.06 99 ASN A CA 1
ATOM 753 C C . ASN A 1 99 ? 2.950 -20.388 12.325 1.00 97.06 99 ASN A C 1
ATOM 755 O O . ASN A 1 99 ? 1.928 -20.744 12.919 1.00 97.06 99 ASN A O 1
ATOM 759 N N . LEU A 1 100 ? 3.086 -19.160 11.808 1.00 97.62 100 LEU A N 1
ATOM 760 C CA . LEU A 1 100 ? 2.039 -18.146 11.866 1.00 97.62 100 LEU A CA 1
ATOM 761 C C . LEU A 1 100 ? 0.820 -18.613 11.067 1.00 97.62 100 LEU A C 1
ATOM 763 O O . LEU A 1 100 ? 0.916 -19.004 9.903 1.00 97.62 100 LEU A O 1
ATOM 767 N N . LYS A 1 101 ? -0.355 -18.557 11.693 1.00 96.88 101 LYS A N 1
ATOM 768 C CA . LYS A 1 101 ? -1.630 -18.800 11.019 1.00 96.88 101 LYS A CA 1
ATOM 769 C C . LYS A 1 101 ? -2.219 -17.458 10.618 1.00 96.88 101 LYS A C 1
ATOM 771 O O . LYS A 1 101 ? -2.530 -16.647 11.484 1.00 96.88 101 LYS A O 1
ATOM 776 N N . TYR A 1 102 ? -2.361 -17.237 9.317 1.00 96.94 102 TYR A N 1
ATOM 777 C CA . TYR A 1 102 ? -2.923 -16.012 8.762 1.00 96.94 102 TYR A CA 1
ATOM 778 C C . TYR A 1 102 ? -3.883 -16.325 7.613 1.00 96.94 102 TYR A C 1
ATOM 780 O O . TYR A 1 102 ? -3.894 -17.433 7.075 1.00 96.94 102 TYR A O 1
ATOM 788 N N . GLY A 1 103 ? -4.694 -15.335 7.253 1.00 96.75 103 GLY A N 1
ATOM 789 C CA . GLY A 1 103 ? -5.548 -15.359 6.073 1.00 96.75 103 GLY A CA 1
ATOM 790 C C . GLY A 1 103 ? -5.390 -14.070 5.276 1.00 96.75 103 GLY A C 1
ATOM 791 O O . GLY A 1 103 ? -4.900 -13.067 5.793 1.00 96.75 103 GLY A O 1
ATOM 792 N N . VAL A 1 104 ? -5.819 -14.107 4.018 1.00 95.69 104 VAL A N 1
ATOM 793 C CA . VAL A 1 104 ? -5.864 -12.938 3.135 1.00 95.69 104 VAL A CA 1
ATOM 794 C C . VAL A 1 104 ? -7.324 -12.639 2.822 1.00 95.69 104 VAL A C 1
ATOM 796 O O . VAL A 1 104 ? -8.093 -13.541 2.493 1.00 95.69 104 VAL A O 1
ATOM 799 N N . ALA A 1 105 ? -7.708 -11.372 2.934 1.00 95.12 105 ALA A N 1
ATOM 800 C CA . ALA A 1 105 ? -9.043 -10.892 2.614 1.00 95.12 105 ALA A CA 1
ATOM 801 C C . ALA A 1 105 ? -8.951 -9.580 1.831 1.00 95.12 105 ALA A C 1
ATOM 803 O O . ALA A 1 105 ? -7.935 -8.885 1.869 1.00 95.12 105 ALA A O 1
ATOM 804 N N . ALA A 1 106 ? -10.024 -9.232 1.124 1.00 93.56 106 ALA A N 1
ATOM 805 C CA . ALA A 1 106 ? -10.115 -7.930 0.480 1.00 93.56 106 ALA A CA 1
ATOM 806 C C . ALA A 1 106 ? -10.126 -6.810 1.532 1.00 93.56 106 ALA A C 1
ATOM 808 O O . ALA A 1 106 ? -10.717 -6.973 2.602 1.00 93.56 106 ALA A O 1
ATOM 809 N N . ILE A 1 107 ? -9.551 -5.654 1.185 1.00 93.94 107 ILE A N 1
ATOM 810 C CA . ILE A 1 107 ? -9.628 -4.445 2.015 1.00 93.94 107 ILE A CA 1
ATOM 811 C C . ILE A 1 107 ? -11.108 -4.164 2.345 1.00 93.94 107 ILE A C 1
ATOM 813 O O . ILE A 1 107 ? -11.954 -4.276 1.442 1.00 93.94 107 ILE A O 1
ATOM 817 N N . PRO A 1 108 ? -11.451 -3.865 3.615 1.00 93.19 108 PRO A N 1
ATOM 818 C CA . PRO A 1 108 ? -12.829 -3.609 4.013 1.00 93.19 108 PRO A CA 1
ATOM 819 C C . PRO A 1 108 ? -13.479 -2.503 3.177 1.00 93.19 108 PRO A C 1
ATOM 821 O O . PRO A 1 108 ? -12.857 -1.486 2.874 1.00 93.19 108 PRO A O 1
ATOM 824 N N . ALA A 1 109 ? -14.741 -2.714 2.805 1.00 95.62 109 ALA A N 1
ATOM 825 C CA . ALA A 1 109 ? -15.541 -1.661 2.194 1.00 95.62 109 ALA A CA 1
ATOM 826 C C . ALA A 1 109 ? -15.911 -0.610 3.248 1.00 95.62 109 ALA A C 1
ATOM 828 O O . ALA A 1 109 ? -16.096 -0.950 4.418 1.00 95.62 109 ALA A O 1
ATOM 829 N N . GLY A 1 110 ? -16.049 0.646 2.831 1.00 93.69 110 GLY A N 1
ATOM 830 C CA . GLY A 1 110 ? -16.548 1.694 3.713 1.00 93.69 110 GLY A CA 1
ATOM 831 C C . GLY A 1 110 ? -18.077 1.696 3.820 1.00 93.69 110 GLY A C 1
ATOM 832 O O . GLY A 1 110 ? -18.748 0.815 3.271 1.00 93.69 110 GLY A O 1
ATOM 833 N N . PRO A 1 111 ? -18.657 2.695 4.509 1.00 90.88 111 PRO A N 1
ATOM 834 C CA . PRO A 1 111 ? -20.076 2.709 4.885 1.00 90.88 111 PRO A CA 1
ATOM 835 C C . PRO A 1 111 ? -21.063 2.622 3.711 1.00 90.88 111 PRO A C 1
ATOM 837 O O . PRO A 1 111 ? -22.184 2.152 3.875 1.00 90.88 111 PRO A O 1
ATOM 840 N N . THR A 1 112 ? -20.652 3.066 2.523 1.00 92.81 112 THR A N 1
ATOM 841 C CA . THR A 1 112 ? -21.465 3.053 1.295 1.00 92.81 112 THR A CA 1
ATOM 842 C C . THR A 1 112 ? -21.271 1.789 0.453 1.00 92.81 112 THR A C 1
ATOM 844 O O . THR A 1 112 ? -21.875 1.657 -0.609 1.00 92.81 112 THR A O 1
ATOM 847 N N . GLY A 1 113 ? -20.409 0.866 0.888 1.00 94.69 113 GLY A N 1
ATOM 848 C CA . GLY A 1 113 ? -19.962 -0.277 0.091 1.00 94.69 113 GLY A CA 1
ATOM 849 C C . GLY A 1 113 ? -18.820 0.046 -0.880 1.00 94.69 113 GLY A C 1
ATOM 850 O O . GLY A 1 113 ? -18.351 -0.860 -1.572 1.00 94.69 113 GLY A O 1
ATOM 851 N N . ALA A 1 114 ? -18.347 1.298 -0.922 1.00 95.38 114 ALA A N 1
ATOM 852 C CA . ALA A 1 114 ? -17.194 1.690 -1.725 1.00 95.38 114 ALA A CA 1
ATOM 853 C C . ALA A 1 114 ? -15.915 0.966 -1.272 1.00 95.38 114 ALA A C 1
ATOM 855 O O . ALA A 1 114 ? -15.716 0.662 -0.092 1.00 95.38 114 ALA A O 1
ATOM 856 N N . ARG A 1 115 ? -15.056 0.655 -2.244 1.00 92.50 115 ARG A N 1
ATOM 857 C CA . ARG A 1 115 ? -13.818 -0.111 -2.080 1.00 92.50 115 ARG A CA 1
ATOM 858 C C . ARG A 1 115 ? -12.722 0.532 -2.916 1.00 92.50 115 ARG A C 1
ATOM 860 O O . ARG A 1 115 ? -12.994 1.004 -4.014 1.00 92.50 115 ARG A O 1
ATOM 867 N N . GLY A 1 116 ? -11.490 0.447 -2.432 1.00 90.75 116 GLY A N 1
ATOM 868 C CA . GLY A 1 116 ? -10.303 0.817 -3.190 1.00 90.75 116 GLY A CA 1
ATOM 869 C C . GLY A 1 116 ? -9.155 -0.135 -2.913 1.00 90.75 116 GLY A C 1
ATOM 870 O O . GLY A 1 116 ? -9.066 -0.741 -1.845 1.00 90.75 116 GLY A O 1
ATOM 871 N N . THR A 1 117 ? -8.281 -0.272 -3.898 1.00 90.19 117 THR A N 1
ATOM 872 C CA . THR A 1 117 ? -7.000 -0.956 -3.765 1.00 90.19 117 THR A CA 1
ATOM 873 C C . THR A 1 117 ? -5.966 -0.205 -4.590 1.00 90.19 117 THR A C 1
ATOM 875 O O . THR A 1 117 ? -6.318 0.498 -5.537 1.00 90.19 117 THR A O 1
ATOM 878 N N . TYR A 1 118 ? -4.701 -0.338 -4.217 1.00 88.19 118 TYR A N 1
ATOM 879 C CA . TYR A 1 118 ? -3.606 0.380 -4.838 1.00 88.19 118 TYR A CA 1
ATOM 880 C C . TYR A 1 118 ? -2.885 -0.572 -5.788 1.00 88.19 118 TYR A C 1
ATOM 882 O O . TYR A 1 118 ? -2.352 -1.599 -5.368 1.00 88.19 118 TYR A O 1
ATOM 890 N N . GLY A 1 119 ? -2.887 -0.244 -7.079 1.00 88.38 119 GLY A N 1
ATOM 891 C CA . GLY A 1 119 ? -2.040 -0.914 -8.059 1.00 88.38 119 GLY A CA 1
ATOM 892 C C . GLY A 1 119 ? -0.666 -0.255 -8.065 1.00 88.38 119 GLY A C 1
ATOM 893 O O . GLY A 1 119 ? -0.556 0.906 -8.448 1.00 88.38 119 GLY A O 1
ATOM 894 N N . VAL A 1 120 ? 0.367 -0.983 -7.645 1.00 86.88 120 VAL A N 1
ATOM 895 C CA . VAL A 1 120 ? 1.760 -0.517 -7.702 1.00 86.88 120 VAL A CA 1
ATOM 896 C C . VAL A 1 120 ? 2.478 -1.243 -8.831 1.00 86.88 120 VAL A C 1
ATOM 898 O O . VAL A 1 120 ? 2.335 -2.456 -8.986 1.00 86.88 120 VAL A O 1
ATOM 901 N N . THR A 1 121 ? 3.249 -0.499 -9.620 1.00 87.12 121 THR A N 1
ATOM 902 C CA . THR A 1 121 ? 4.096 -1.060 -10.673 1.00 87.12 121 THR A CA 1
ATOM 903 C C . THR A 1 121 ? 5.496 -0.487 -10.577 1.00 87.12 121 THR A C 1
ATOM 905 O O . THR A 1 121 ? 5.662 0.732 -10.650 1.00 87.12 121 THR A O 1
ATOM 908 N N . ASP A 1 122 ? 6.491 -1.363 -10.545 1.00 87.25 122 ASP A N 1
ATOM 909 C CA . ASP A 1 122 ? 7.885 -0.977 -10.719 1.00 87.25 122 ASP A CA 1
ATOM 910 C C . ASP A 1 122 ? 8.260 -1.080 -12.194 1.00 87.25 122 ASP A C 1
ATOM 912 O O . ASP A 1 122 ? 7.959 -2.065 -12.873 1.00 87.25 122 ASP A O 1
ATOM 916 N N . SER A 1 123 ? 8.910 -0.039 -12.709 1.00 89.50 123 SER A N 1
ATOM 917 C CA . SER A 1 123 ? 9.325 0.039 -14.109 1.00 89.50 123 SER A CA 1
ATOM 918 C C . SER A 1 123 ? 10.834 0.191 -14.208 1.00 89.50 123 SER A C 1
ATOM 920 O O . SER A 1 123 ? 11.421 1.083 -13.597 1.00 89.50 123 SER A O 1
ATOM 922 N N . ILE A 1 124 ? 11.461 -0.643 -15.036 1.00 91.88 124 ILE A N 1
ATOM 923 C CA . ILE A 1 124 ? 12.861 -0.468 -15.425 1.00 91.88 124 ILE A CA 1
ATOM 924 C C . ILE A 1 124 ? 12.880 0.383 -16.693 1.00 91.88 124 ILE A C 1
ATOM 926 O O . ILE A 1 124 ? 12.233 0.043 -17.683 1.00 91.88 124 ILE A O 1
ATOM 930 N N . ILE A 1 125 ? 13.612 1.497 -16.665 1.00 93.94 125 ILE A N 1
ATOM 931 C CA . ILE A 1 125 ? 13.651 2.462 -17.768 1.00 93.94 125 ILE A CA 1
ATOM 932 C C . ILE A 1 125 ? 15.072 2.662 -18.297 1.00 93.94 125 ILE A C 1
ATOM 934 O O . ILE A 1 125 ? 16.035 2.744 -17.537 1.00 93.94 125 ILE A O 1
ATOM 938 N N . MET A 1 126 ? 15.204 2.804 -19.618 1.00 96.69 126 MET A N 1
ATOM 939 C CA . MET A 1 126 ? 16.446 3.243 -20.254 1.00 96.69 126 MET A CA 1
ATOM 940 C C . MET A 1 126 ? 16.441 4.766 -20.403 1.00 96.69 126 MET A C 1
ATOM 942 O O . MET A 1 126 ? 15.587 5.337 -21.083 1.00 96.69 126 MET A O 1
ATOM 946 N N . PHE A 1 127 ? 17.432 5.442 -19.819 1.00 96.19 127 PHE A N 1
ATOM 947 C CA . PHE A 1 127 ? 17.553 6.891 -19.961 1.00 96.19 127 PHE A CA 1
ATOM 948 C C . PHE A 1 127 ? 17.879 7.310 -21.399 1.00 96.19 127 PHE A C 1
ATOM 950 O O . PHE A 1 127 ? 18.759 6.754 -22.063 1.00 96.19 127 PHE A O 1
ATOM 957 N N . LYS A 1 128 ? 17.217 8.378 -21.863 1.00 96.31 128 LYS A N 1
ATOM 958 C CA . LYS A 1 128 ? 17.363 8.917 -23.227 1.00 96.31 128 LYS A CA 1
ATOM 959 C C . LYS A 1 128 ? 18.812 9.273 -23.591 1.00 96.31 128 LYS A C 1
ATOM 961 O O . LYS A 1 128 ? 19.189 9.172 -24.762 1.00 96.31 128 LYS A O 1
ATOM 966 N N . ASN A 1 129 ? 19.611 9.695 -22.613 1.00 97.56 129 ASN A N 1
ATOM 967 C CA . ASN A 1 129 ? 21.003 10.122 -22.774 1.00 97.56 129 ASN A CA 1
ATOM 968 C C . ASN A 1 129 ? 22.037 9.002 -22.548 1.00 97.56 129 ASN A C 1
ATOM 970 O O . ASN A 1 129 ? 23.233 9.295 -22.602 1.00 97.56 129 ASN A O 1
ATOM 974 N N . SER A 1 130 ? 21.608 7.750 -22.329 1.00 97.50 130 SER A N 1
ATOM 975 C CA . SER A 1 130 ? 22.525 6.612 -22.203 1.00 97.50 130 SER A CA 1
ATOM 976 C C . SER A 1 130 ? 23.456 6.517 -23.416 1.00 97.50 130 SER A C 1
ATOM 978 O O . SER A 1 130 ? 23.031 6.719 -24.558 1.00 97.50 130 SER A O 1
ATOM 980 N N . LYS A 1 131 ? 24.732 6.214 -23.156 1.00 98.12 131 LYS A N 1
ATOM 981 C CA . LYS A 1 131 ? 25.741 5.923 -24.186 1.00 98.12 131 LYS A CA 1
ATOM 982 C C . LYS A 1 131 ? 25.797 4.440 -24.564 1.00 98.12 131 LYS A C 1
ATOM 984 O O . LYS A 1 131 ? 26.355 4.130 -25.604 1.00 98.12 131 LYS A O 1
ATOM 989 N N . ASN A 1 132 ? 25.157 3.575 -23.775 1.00 98.00 132 ASN A N 1
ATOM 990 C CA . ASN A 1 132 ? 25.158 2.115 -23.927 1.00 98.00 132 ASN A CA 1
ATOM 991 C C . ASN A 1 132 ? 23.731 1.617 -24.207 1.00 98.00 132 ASN A C 1
ATOM 993 O O . ASN A 1 132 ? 23.157 0.856 -23.427 1.00 98.00 132 ASN A O 1
ATOM 997 N N . LYS A 1 133 ? 23.076 2.176 -25.231 1.00 98.00 133 LYS A N 1
ATOM 998 C CA . LYS A 1 133 ? 21.657 1.883 -25.501 1.00 98.00 133 LYS A CA 1
ATOM 999 C C . LYS A 1 133 ? 21.449 0.459 -25.989 1.00 98.00 133 LYS A C 1
ATOM 1001 O O . LYS A 1 133 ? 20.493 -0.175 -25.564 1.00 98.00 133 LYS A O 1
ATOM 1006 N N . ASP A 1 134 ? 22.351 -0.038 -26.826 1.00 98.12 134 ASP A N 1
ATOM 1007 C CA . ASP A 1 134 ? 22.233 -1.373 -27.403 1.00 98.12 134 ASP A CA 1
ATOM 1008 C C . ASP A 1 134 ? 22.419 -2.449 -26.324 1.00 98.12 134 ASP A C 1
ATOM 1010 O O . ASP A 1 134 ? 21.666 -3.419 -26.271 1.00 98.12 134 ASP A O 1
ATOM 1014 N N . GLU A 1 135 ? 23.374 -2.265 -25.410 1.00 97.94 135 GLU A N 1
ATOM 1015 C CA . GLU A 1 135 ? 23.586 -3.156 -24.266 1.00 97.94 135 GLU A CA 1
ATOM 1016 C C . GLU A 1 135 ? 22.429 -3.082 -23.267 1.00 97.94 135 GLU A C 1
ATOM 1018 O O . GLU A 1 135 ? 21.946 -4.118 -22.809 1.00 97.94 135 GLU A O 1
ATOM 1023 N N . ALA A 1 136 ? 21.954 -1.872 -22.949 1.00 97.88 136 ALA A N 1
ATOM 1024 C CA . ALA A 1 136 ? 20.803 -1.690 -22.069 1.00 97.88 136 ALA A CA 1
ATOM 1025 C C . ALA A 1 136 ? 19.543 -2.339 -22.656 1.00 97.88 136 ALA A C 1
ATOM 1027 O O . ALA A 1 136 ? 18.796 -2.984 -21.924 1.00 97.88 136 ALA A O 1
ATOM 1028 N N . TRP A 1 137 ? 19.329 -2.223 -23.969 1.00 97.19 137 TRP A N 1
ATOM 1029 C CA . TRP A 1 137 ? 18.199 -2.857 -24.639 1.00 97.19 137 TRP A CA 1
ATOM 1030 C C . TRP A 1 137 ? 18.290 -4.381 -24.591 1.00 97.19 137 TRP A C 1
ATOM 1032 O O . TRP A 1 137 ? 17.320 -5.028 -24.215 1.00 97.19 137 TRP A O 1
ATOM 1042 N N . LYS A 1 138 ? 19.466 -4.962 -24.863 1.00 97.56 138 LYS A N 1
ATOM 1043 C CA . LYS A 1 138 ? 19.683 -6.416 -24.732 1.00 97.56 138 LYS A CA 1
ATOM 1044 C C . LYS A 1 138 ? 19.382 -6.924 -23.321 1.00 97.56 138 LYS A C 1
ATOM 1046 O O . LYS A 1 138 ? 18.815 -8.003 -23.171 1.00 97.56 138 LYS A O 1
ATOM 1051 N N . LEU A 1 139 ? 19.757 -6.160 -22.293 1.00 96.62 139 LEU A N 1
ATOM 1052 C CA . LEU A 1 139 ? 19.431 -6.503 -20.910 1.00 96.62 139 LEU A CA 1
ATOM 1053 C C . LEU A 1 139 ? 17.919 -6.455 -20.665 1.00 96.62 139 LEU A C 1
ATOM 1055 O O . LEU A 1 139 ? 17.378 -7.388 -20.079 1.00 96.62 139 LEU A O 1
ATOM 1059 N N . LEU A 1 140 ? 17.237 -5.401 -21.117 1.00 95.50 140 LEU A N 1
ATOM 1060 C CA . LEU A 1 140 ? 15.783 -5.288 -20.985 1.00 95.50 140 LEU A CA 1
ATOM 1061 C C . LEU A 1 140 ? 15.067 -6.431 -21.719 1.00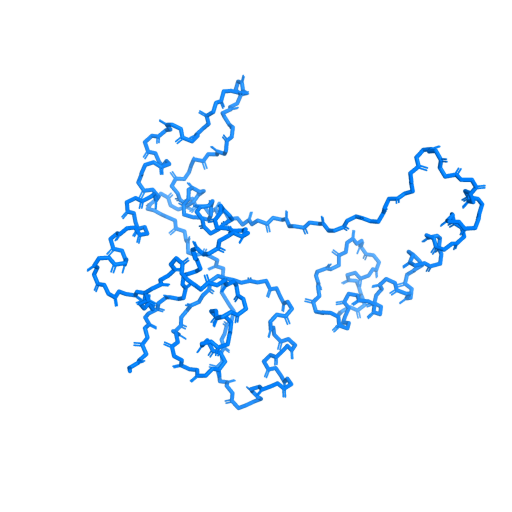 95.50 140 LEU A C 1
ATOM 1063 O O . LEU A 1 140 ? 14.230 -7.092 -21.113 1.00 95.50 140 LEU A O 1
ATOM 1067 N N . ASP A 1 141 ? 15.446 -6.734 -22.963 1.00 94.50 141 ASP A N 1
ATOM 1068 C CA . ASP A 1 141 ? 14.889 -7.862 -23.722 1.00 94.50 141 ASP A CA 1
ATOM 1069 C C . ASP A 1 141 ? 15.049 -9.183 -22.955 1.00 94.50 141 ASP A C 1
ATOM 1071 O O . ASP A 1 141 ? 14.099 -9.958 -22.853 1.00 94.50 141 ASP A O 1
ATOM 1075 N N . PHE A 1 142 ? 16.223 -9.425 -22.360 1.00 94.94 142 PHE A N 1
ATOM 1076 C CA . PHE A 1 142 ? 16.469 -10.618 -21.551 1.00 94.94 142 PHE A CA 1
ATOM 1077 C C . PHE A 1 142 ? 15.588 -10.671 -20.291 1.00 94.94 142 PHE A C 1
ATOM 1079 O O . PHE A 1 142 ? 14.918 -11.680 -20.053 1.00 94.94 142 PHE A O 1
ATOM 1086 N N . LEU A 1 143 ? 15.559 -9.589 -19.502 1.00 92.25 143 LEU A N 1
ATOM 1087 C CA . LEU A 1 143 ? 14.801 -9.507 -18.244 1.00 92.25 143 LEU A CA 1
ATOM 1088 C C . LEU A 1 143 ? 13.292 -9.689 -18.450 1.00 92.25 143 LEU A C 1
ATOM 1090 O O . LEU A 1 143 ? 12.611 -10.211 -17.570 1.00 92.25 143 LEU A O 1
ATOM 1094 N N . PHE A 1 144 ? 12.777 -9.270 -19.606 1.00 90.00 144 PHE A N 1
ATOM 1095 C CA . PHE A 1 144 ? 11.357 -9.353 -19.945 1.00 90.00 144 PHE A CA 1
ATOM 1096 C C . PHE A 1 144 ? 10.994 -10.565 -20.812 1.00 90.00 144 PHE A C 1
ATOM 1098 O O . PHE A 1 144 ? 9.845 -10.686 -21.243 1.00 90.00 144 PHE A O 1
ATOM 1105 N N . THR A 1 145 ? 11.915 -11.512 -21.025 1.00 90.94 145 THR A N 1
ATOM 1106 C CA . THR A 1 145 ? 11.520 -12.837 -21.524 1.00 90.94 145 THR A CA 1
ATOM 1107 C C . THR A 1 145 ? 10.541 -13.499 -20.551 1.00 90.94 145 THR A C 1
ATOM 1109 O O . THR A 1 145 ? 10.628 -13.314 -19.335 1.00 90.94 145 THR A O 1
ATOM 1112 N N . LYS A 1 146 ? 9.616 -14.311 -21.077 1.00 88.50 146 LYS A N 1
ATOM 1113 C CA . LYS A 1 146 ? 8.593 -15.000 -20.273 1.00 88.50 146 LYS A CA 1
ATOM 1114 C C . LYS A 1 146 ? 9.190 -15.772 -19.093 1.00 88.50 146 LYS A C 1
ATOM 1116 O O . LYS A 1 146 ? 8.675 -15.683 -17.986 1.00 88.50 146 LYS A O 1
ATOM 1121 N N . GLU A 1 147 ? 10.276 -16.504 -19.332 1.00 90.25 147 GLU A N 1
ATOM 1122 C CA . GLU A 1 147 ? 10.952 -17.302 -18.306 1.00 90.25 147 GLU A CA 1
ATOM 1123 C C . GLU A 1 147 ? 11.540 -16.429 -17.192 1.00 90.25 147 GLU A C 1
ATOM 1125 O O . GLU A 1 147 ? 11.275 -16.680 -16.018 1.00 90.25 147 GLU A O 1
ATOM 1130 N N . GLN A 1 148 ? 12.301 -15.385 -17.542 1.00 91.38 148 GLN A N 1
ATOM 1131 C CA . GLN A 1 148 ? 12.928 -14.517 -16.541 1.00 91.38 148 GLN A CA 1
ATOM 1132 C C . GLN A 1 148 ? 11.883 -13.733 -15.751 1.00 91.38 148 GLN A C 1
ATOM 1134 O O . GLN A 1 148 ? 11.989 -13.624 -14.529 1.00 91.38 148 GLN A O 1
ATOM 1139 N N . ARG A 1 149 ? 10.838 -13.244 -16.428 1.00 89.19 149 ARG A N 1
ATOM 1140 C CA . ARG A 1 149 ? 9.769 -12.486 -15.783 1.00 89.19 149 ARG A CA 1
ATOM 1141 C C . ARG A 1 149 ? 8.961 -13.352 -14.815 1.00 89.19 149 ARG A C 1
ATOM 1143 O O . ARG A 1 149 ? 8.806 -12.951 -13.667 1.00 89.19 149 ARG A O 1
ATOM 1150 N N . ALA A 1 150 ? 8.556 -14.555 -15.234 1.00 88.81 150 ALA A N 1
ATOM 1151 C CA . ALA A 1 150 ? 7.854 -15.496 -14.362 1.00 88.81 150 ALA A CA 1
ATOM 1152 C C . ALA A 1 150 ? 8.710 -15.898 -13.154 1.00 88.81 150 ALA A C 1
ATOM 1154 O O . ALA A 1 150 ? 8.232 -15.867 -12.023 1.00 88.81 150 ALA A O 1
ATOM 1155 N N . LYS A 1 151 ? 9.999 -16.192 -13.372 1.00 89.94 151 LYS A N 1
ATOM 1156 C CA . LYS A 1 151 ? 10.931 -16.519 -12.287 1.00 89.94 151 LYS A CA 1
ATOM 1157 C C . LYS A 1 151 ? 11.044 -15.386 -11.265 1.00 89.94 151 LYS A C 1
ATOM 1159 O O . LYS A 1 151 ? 11.036 -15.654 -10.067 1.00 89.94 151 LYS A O 1
ATOM 1164 N N . PHE A 1 152 ? 11.150 -14.142 -11.731 1.00 90.00 152 PHE A N 1
ATOM 1165 C CA . PHE A 1 152 ? 11.207 -12.970 -10.861 1.00 90.00 152 PHE A CA 1
ATOM 1166 C C . PHE A 1 152 ? 9.912 -12.805 -10.057 1.00 90.00 152 PHE A C 1
ATOM 1168 O O . PHE A 1 152 ? 9.954 -12.764 -8.834 1.00 90.00 152 PHE A O 1
ATOM 1175 N N . THR A 1 153 ? 8.757 -12.778 -10.721 1.00 89.38 153 THR A N 1
ATOM 1176 C CA . THR A 1 153 ? 7.464 -12.560 -10.057 1.00 89.38 153 THR A CA 1
ATOM 1177 C C . THR A 1 153 ? 7.135 -13.654 -9.045 1.00 89.38 153 THR A C 1
ATOM 1179 O O . THR A 1 153 ? 6.720 -13.335 -7.935 1.00 89.38 153 THR A O 1
ATOM 1182 N N . GLN A 1 154 ? 7.371 -14.926 -9.376 1.00 86.06 154 GLN A N 1
ATOM 1183 C CA . GLN A 1 154 ? 7.126 -16.040 -8.456 1.00 86.06 154 GLN A CA 1
ATOM 1184 C C . GLN A 1 154 ? 8.098 -16.037 -7.271 1.00 86.06 154 GLN A C 1
ATOM 1186 O O . GLN A 1 154 ? 7.685 -16.297 -6.140 1.00 86.06 154 GLN A O 1
ATOM 1191 N N . GLY A 1 155 ? 9.375 -15.720 -7.518 1.00 86.94 155 GLY A N 1
ATOM 1192 C CA . GLY A 1 155 ? 10.389 -15.614 -6.468 1.00 86.94 155 GLY A CA 1
ATOM 1193 C C . GLY A 1 155 ? 10.069 -14.507 -5.464 1.00 86.94 155 GLY A C 1
ATOM 1194 O O . GLY A 1 155 ? 10.053 -14.749 -4.261 1.00 86.94 155 GLY A O 1
ATOM 1195 N N . GLU A 1 156 ? 9.729 -13.319 -5.961 1.00 87.56 156 GLU A N 1
ATOM 1196 C CA . GLU A 1 156 ? 9.374 -12.170 -5.118 1.00 87.56 156 GLU A CA 1
ATOM 1197 C C . GLU A 1 156 ? 7.956 -12.276 -4.525 1.00 87.56 156 GLU A C 1
ATOM 1199 O O . GLU A 1 156 ? 7.622 -11.588 -3.563 1.00 87.56 156 GLU A O 1
ATOM 1204 N N . GLY A 1 157 ? 7.097 -13.141 -5.074 1.00 87.75 157 GLY A N 1
ATOM 1205 C CA . GLY A 1 157 ? 5.687 -13.230 -4.685 1.00 87.75 157 GLY A CA 1
ATOM 1206 C C . GLY A 1 157 ? 4.874 -12.022 -5.154 1.00 87.75 157 GLY A C 1
ATOM 1207 O O . GLY A 1 157 ? 3.969 -11.567 -4.455 1.00 87.75 157 GLY A O 1
ATOM 1208 N N . PHE A 1 158 ? 5.226 -11.461 -6.310 1.00 89.69 158 PHE A N 1
ATOM 1209 C CA . PHE A 1 158 ? 4.509 -10.356 -6.942 1.00 89.69 158 PHE A CA 1
ATOM 1210 C C . PHE A 1 158 ? 3.334 -10.843 -7.791 1.00 89.69 158 PHE A C 1
ATOM 1212 O O . PHE A 1 158 ? 3.164 -12.031 -8.048 1.00 89.69 158 PHE A O 1
ATOM 1219 N N . LEU A 1 159 ? 2.507 -9.896 -8.236 1.00 88.44 159 LEU A N 1
ATOM 1220 C CA . LEU A 1 159 ? 1.457 -10.177 -9.208 1.00 88.44 159 LEU A CA 1
ATOM 1221 C C . LEU A 1 159 ? 2.043 -10.197 -10.629 1.00 88.44 159 LEU A C 1
ATOM 1223 O O . LEU A 1 159 ? 2.859 -9.328 -10.958 1.00 88.44 159 LEU A O 1
ATOM 1227 N N . PRO A 1 160 ? 1.590 -11.120 -11.493 1.00 86.50 160 PRO A N 1
ATOM 1228 C CA . PRO A 1 160 ? 1.930 -11.113 -12.907 1.00 86.50 160 PRO A CA 1
ATOM 1229 C C . PRO A 1 160 ? 1.594 -9.791 -13.598 1.00 86.50 160 PRO A C 1
ATOM 1231 O O . PRO A 1 160 ? 0.512 -9.231 -13.414 1.00 86.50 160 PRO A O 1
ATOM 1234 N N . VAL A 1 161 ? 2.494 -9.327 -14.465 1.00 84.19 161 VAL A N 1
ATOM 1235 C CA . VAL A 1 161 ? 2.323 -8.097 -15.260 1.00 84.19 161 VAL A CA 1
ATOM 1236 C C . VAL A 1 161 ? 1.875 -8.383 -16.695 1.00 84.19 161 VAL A C 1
ATOM 1238 O O . VAL A 1 161 ? 1.537 -7.461 -17.438 1.00 84.19 161 VAL A O 1
ATOM 1241 N N . ASN A 1 162 ? 1.844 -9.654 -17.110 1.00 82.50 162 ASN A N 1
ATOM 1242 C CA . ASN A 1 162 ? 1.311 -10.067 -18.407 1.00 82.50 162 ASN A CA 1
ATOM 1243 C C . ASN A 1 162 ? 0.499 -11.375 -18.331 1.00 82.50 162 ASN A C 1
ATOM 1245 O O . ASN A 1 162 ? 0.599 -12.163 -17.393 1.00 82.50 162 ASN A O 1
ATOM 1249 N N . LYS A 1 163 ? -0.331 -11.616 -19.356 1.00 85.75 163 LYS A N 1
ATOM 1250 C CA . LYS A 1 163 ? -1.244 -12.775 -19.414 1.00 85.75 163 LYS A CA 1
ATOM 1251 C C . LYS A 1 163 ? -0.535 -14.123 -19.548 1.00 85.75 163 LYS A C 1
ATOM 1253 O O . LYS A 1 163 ? -1.164 -15.148 -19.309 1.00 85.75 163 LYS A O 1
ATOM 1258 N N . GLU A 1 164 ? 0.696 -14.150 -20.048 1.00 83.19 164 GLU A N 1
ATOM 1259 C CA . GLU A 1 164 ? 1.423 -15.404 -20.259 1.00 83.19 164 GLU A CA 1
ATOM 1260 C C . GLU A 1 164 ? 2.063 -15.906 -18.972 1.00 83.19 164 GLU A C 1
ATOM 1262 O O . GLU A 1 164 ? 2.055 -17.109 -18.732 1.00 83.19 164 GLU A O 1
ATOM 1267 N N . GLU A 1 165 ? 2.568 -14.980 -18.165 1.00 82.12 165 GLU A N 1
ATOM 1268 C CA . GLU A 1 165 ? 3.062 -15.186 -16.809 1.00 82.12 165 GLU A CA 1
ATOM 1269 C C . GLU A 1 165 ? 1.937 -15.631 -15.872 1.00 82.12 165 GLU A C 1
ATOM 1271 O O . GLU A 1 165 ? 2.073 -16.653 -15.217 1.00 82.12 165 GLU A O 1
ATOM 1276 N N . ALA A 1 166 ? 0.772 -14.973 -15.916 1.00 83.81 166 ALA A N 1
ATOM 1277 C CA . ALA A 1 166 ? -0.382 -15.337 -15.083 1.00 83.81 166 ALA A CA 1
ATOM 1278 C C . ALA A 1 166 ? -0.931 -16.759 -15.319 1.00 83.81 166 ALA A C 1
ATOM 1280 O O . ALA A 1 166 ? -1.759 -17.236 -14.554 1.00 83.81 166 ALA A O 1
ATOM 1281 N N . LYS A 1 167 ? -0.527 -17.426 -16.408 1.00 83.44 167 LYS A N 1
ATOM 1282 C CA . LYS A 1 167 ? -0.881 -18.827 -16.698 1.00 83.44 167 LYS A CA 1
ATOM 1283 C C . LYS A 1 167 ? 0.128 -19.832 -16.129 1.00 83.44 167 LYS A C 1
ATOM 1285 O O . LYS A 1 167 ? -0.067 -21.028 -16.323 1.00 83.44 167 LYS A O 1
ATOM 1290 N N . MET A 1 168 ? 1.237 -19.357 -15.565 1.00 73.31 168 MET A N 1
ATOM 1291 C CA . MET A 1 168 ? 2.319 -20.180 -15.014 1.00 73.31 168 MET A CA 1
ATOM 1292 C C . MET A 1 168 ? 2.237 -20.336 -13.491 1.00 73.31 168 MET A C 1
ATOM 1294 O O . MET A 1 168 ? 3.024 -21.111 -12.947 1.00 73.31 168 MET A O 1
ATOM 1298 N N . ASP A 1 169 ? 1.323 -19.607 -12.845 1.00 59.56 169 ASP A N 1
ATOM 1299 C CA . ASP A 1 169 ? 1.045 -19.642 -11.404 1.00 59.56 169 ASP A CA 1
ATOM 1300 C C . ASP A 1 169 ? 0.013 -20.716 -11.025 1.00 59.56 169 ASP A C 1
ATOM 1302 O O . ASP A 1 169 ? -0.932 -20.952 -11.819 1.00 59.56 169 ASP A O 1
#